Protein AF-A0A967WEM3-F1 (afdb_monomer_lite)

pLDDT: mean 84.03, std 12.18, range [41.75, 96.94]

Sequence (137 aa):
MTTDRPGPSTLSRVAKYTLTRAVVMFLTVVVAVWVTIFIANMGGYVDEVIRDRIDKAIMGMVMGGWLKDVPTEEKFERIDEVRAAMAEAQGLNEPFLLRTVHWLYDGMTLNWGEARSSRTMYRGRQTSDVSDLILDA

Structure (mmCIF, N/CA/C/O backbone):
data_AF-A0A967WEM3-F1
#
_entry.id   AF-A0A967WEM3-F1
#
loop_
_atom_site.group_PDB
_atom_site.id
_atom_site.type_symbol
_atom_site.label_atom_id
_atom_site.label_alt_id
_atom_site.label_comp_id
_atom_site.label_asym_id
_atom_site.label_entity_id
_atom_site.label_seq_id
_atom_site.pdbx_PDB_ins_code
_atom_site.Cartn_x
_atom_site.Cartn_y
_atom_site.Cartn_z
_atom_site.occupancy
_atom_site.B_iso_or_equiv
_atom_site.auth_seq_id
_atom_site.auth_comp_id
_atom_site.auth_asym_id
_atom_site.auth_atom_id
_atom_site.pdbx_PDB_model_num
ATOM 1 N N . MET A 1 1 ? 16.915 -15.494 -61.365 1.00 41.75 1 MET A N 1
ATOM 2 C CA . MET A 1 1 ? 15.851 -14.794 -60.615 1.00 41.75 1 MET A CA 1
ATOM 3 C C . MET A 1 1 ? 16.178 -14.940 -59.134 1.00 41.75 1 MET A C 1
ATOM 5 O O . MET A 1 1 ? 15.841 -15.948 -58.534 1.00 41.75 1 MET A O 1
ATOM 9 N N . THR A 1 2 ? 16.982 -14.029 -58.585 1.00 48.41 2 THR A N 1
ATOM 10 C CA . THR A 1 2 ? 17.431 -14.074 -57.184 1.00 48.41 2 THR A CA 1
ATOM 11 C C . THR A 1 2 ? 16.517 -13.178 -56.360 1.00 48.41 2 THR A C 1
ATOM 13 O O . THR A 1 2 ? 16.475 -11.970 -56.567 1.00 48.41 2 THR A O 1
ATOM 16 N N . THR A 1 3 ? 15.725 -13.778 -55.478 1.00 52.12 3 THR A N 1
ATOM 17 C CA . THR A 1 3 ? 14.845 -13.064 -54.550 1.00 52.12 3 THR A CA 1
ATOM 18 C C . THR A 1 3 ? 15.691 -12.431 -53.451 1.00 52.12 3 THR A C 1
ATOM 20 O O . THR A 1 3 ? 16.119 -13.128 -52.529 1.00 52.12 3 THR A O 1
ATOM 23 N N . ASP A 1 4 ? 15.944 -11.131 -53.553 1.00 51.25 4 ASP A N 1
ATOM 24 C CA . ASP A 1 4 ? 16.592 -10.368 -52.491 1.00 51.25 4 ASP A CA 1
ATOM 25 C C . ASP A 1 4 ? 15.555 -10.129 -51.384 1.00 51.25 4 ASP A C 1
ATOM 27 O O . ASP A 1 4 ? 14.603 -9.361 -51.541 1.00 51.25 4 ASP A O 1
ATOM 31 N N . ARG A 1 5 ? 15.653 -10.883 -50.284 1.00 63.12 5 ARG A N 1
ATOM 32 C CA . ARG A 1 5 ? 14.822 -10.639 -49.099 1.00 63.12 5 ARG A CA 1
ATOM 33 C C . ARG A 1 5 ? 15.401 -9.405 -48.411 1.00 63.12 5 ARG A C 1
ATOM 35 O O . ARG A 1 5 ? 16.570 -9.470 -48.031 1.00 63.12 5 ARG A O 1
ATOM 42 N N . PRO A 1 6 ? 14.645 -8.311 -48.204 1.00 59.41 6 PRO A N 1
ATOM 43 C CA . PRO A 1 6 ? 15.179 -7.163 -47.488 1.00 59.41 6 PRO A CA 1
ATOM 44 C C . PRO A 1 6 ? 15.557 -7.615 -46.074 1.00 59.41 6 PRO A C 1
ATOM 46 O O . PRO A 1 6 ? 14.698 -7.980 -45.269 1.00 59.41 6 PRO A O 1
ATOM 49 N N . GLY A 1 7 ? 16.862 -7.658 -45.794 1.00 64.69 7 GLY A N 1
ATOM 50 C CA . GLY A 1 7 ? 17.377 -7.931 -44.459 1.00 64.69 7 GLY A CA 1
ATOM 51 C C . GLY A 1 7 ? 16.828 -6.899 -43.467 1.00 64.69 7 GLY A C 1
ATOM 52 O O . GLY A 1 7 ? 16.538 -5.767 -43.865 1.00 64.69 7 GLY A O 1
ATOM 53 N N . PRO A 1 8 ? 16.652 -7.258 -42.184 1.00 63.72 8 PRO A N 1
ATOM 54 C CA . PRO A 1 8 ? 16.078 -6.351 -41.196 1.00 63.72 8 PRO A CA 1
ATOM 55 C C . PRO A 1 8 ? 16.846 -5.025 -41.189 1.00 63.72 8 PRO A C 1
ATOM 57 O O . PRO A 1 8 ? 18.067 -5.007 -41.013 1.00 63.72 8 PRO A O 1
ATOM 60 N N . SER A 1 9 ? 16.123 -3.924 -41.413 1.00 80.31 9 SER A N 1
ATOM 61 C CA . SER A 1 9 ? 16.702 -2.587 -41.554 1.00 80.31 9 SER A CA 1
ATOM 62 C C . SER A 1 9 ? 17.544 -2.220 -40.327 1.00 80.31 9 SER A C 1
ATOM 64 O O . SER A 1 9 ? 17.221 -2.592 -39.196 1.00 80.31 9 SER 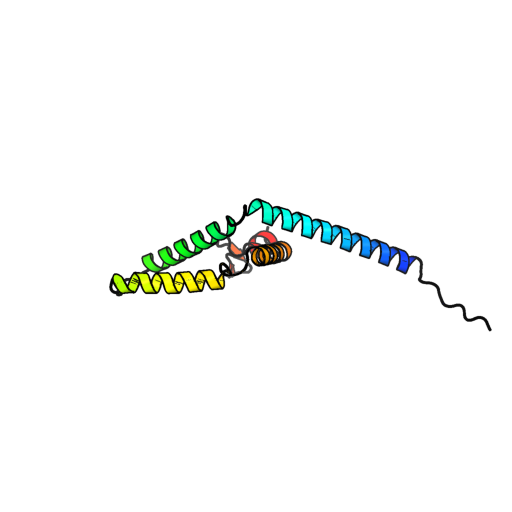A O 1
ATOM 66 N N . THR A 1 10 ? 18.628 -1.464 -40.516 1.00 80.19 10 THR A N 1
ATOM 67 C CA . THR A 1 10 ? 19.481 -0.974 -39.415 1.00 80.19 10 THR A CA 1
ATOM 68 C C . THR A 1 10 ? 18.659 -0.288 -38.318 1.00 80.19 10 THR A C 1
ATOM 70 O O . THR A 1 10 ? 18.915 -0.498 -37.134 1.00 80.19 10 THR A O 1
ATOM 73 N N . LEU A 1 11 ? 17.601 0.435 -38.703 1.00 83.56 11 LEU A N 1
ATOM 74 C CA . LEU A 1 11 ? 16.629 1.033 -37.785 1.00 83.56 11 LEU A CA 1
ATOM 75 C C . LEU A 1 11 ? 15.907 -0.010 -36.920 1.00 83.56 11 LEU A C 1
ATOM 77 O O . LEU A 1 11 ? 15.798 0.180 -35.714 1.00 83.56 11 LEU A O 1
ATOM 81 N N . SER A 1 12 ? 15.475 -1.137 -37.495 1.00 87.56 12 SER A N 1
ATOM 82 C CA . SER A 1 12 ? 14.859 -2.241 -36.744 1.00 87.56 12 SER A CA 1
ATOM 83 C C . SER A 1 12 ? 15.831 -2.857 -35.732 1.00 87.56 12 SER A C 1
ATOM 85 O O . SER A 1 12 ? 15.452 -3.136 -34.593 1.00 87.56 12 SER A O 1
ATOM 87 N N . ARG A 1 13 ? 17.108 -3.015 -36.105 1.00 87.00 13 ARG A N 1
ATOM 88 C CA . ARG A 1 13 ? 18.142 -3.568 -35.211 1.00 87.00 13 ARG A CA 1
ATOM 89 C C . ARG A 1 13 ? 18.429 -2.634 -34.035 1.00 87.00 13 ARG A C 1
ATOM 91 O O . ARG A 1 13 ? 18.491 -3.100 -32.899 1.00 87.00 13 ARG A O 1
ATOM 98 N N . VAL A 1 14 ? 18.551 -1.332 -34.298 1.00 90.44 14 VAL A N 1
ATOM 99 C CA . VAL A 1 14 ? 18.752 -0.308 -33.262 1.00 90.44 14 VAL A CA 1
ATOM 100 C C . VAL A 1 14 ? 17.526 -0.206 -32.355 1.00 90.44 14 VAL A C 1
ATOM 102 O O . VAL A 1 14 ? 17.676 -0.272 -31.140 1.00 90.44 14 VAL A O 1
ATOM 105 N N . ALA A 1 15 ? 16.314 -0.135 -32.913 1.00 91.56 15 ALA A N 1
ATOM 106 C CA . ALA A 1 15 ? 15.081 -0.081 -32.129 1.00 91.56 15 ALA A CA 1
ATOM 107 C C . ALA A 1 15 ? 14.923 -1.311 -31.221 1.00 91.56 15 ALA A C 1
ATOM 109 O O . ALA A 1 15 ? 14.639 -1.166 -30.034 1.00 91.56 15 ALA A O 1
ATOM 110 N N . LYS A 1 16 ? 15.184 -2.520 -31.743 1.00 91.88 16 LYS A N 1
ATOM 111 C CA . LYS A 1 16 ? 15.147 -3.763 -30.959 1.00 91.88 16 LYS A CA 1
ATOM 112 C C . LYS A 1 16 ? 16.159 -3.743 -29.815 1.00 91.88 16 LYS A C 1
ATOM 114 O O . LYS A 1 16 ? 15.818 -4.129 -28.698 1.00 91.88 16 LYS A O 1
ATOM 119 N N . TYR A 1 17 ? 17.386 -3.299 -30.080 1.00 92.69 17 TYR A N 1
ATOM 120 C CA . TYR A 1 17 ? 18.427 -3.205 -29.060 1.00 92.69 17 TYR A CA 1
ATOM 121 C C . TYR A 1 17 ? 18.060 -2.196 -27.966 1.00 92.69 17 TYR A C 1
ATOM 123 O O . TYR A 1 17 ? 18.102 -2.530 -26.783 1.00 92.69 17 TYR A O 1
ATOM 131 N N . THR A 1 18 ? 17.629 -0.994 -28.352 1.00 94.31 18 THR A N 1
ATOM 132 C CA . THR A 1 18 ? 17.214 0.056 -27.415 1.00 94.31 18 THR A CA 1
ATOM 133 C C . THR A 1 18 ? 16.025 -0.384 -26.567 1.00 94.31 18 THR A C 1
ATOM 135 O O . THR A 1 18 ? 16.064 -0.218 -25.352 1.00 94.31 18 THR A O 1
ATOM 138 N N . LEU A 1 19 ? 15.005 -1.005 -27.170 1.00 95.00 19 LEU A N 1
ATOM 139 C CA . LEU A 1 19 ? 13.839 -1.507 -26.444 1.00 95.00 19 LEU A CA 1
ATOM 140 C C . LEU A 1 19 ? 14.223 -2.617 -25.462 1.00 95.00 19 LEU A C 1
ATOM 142 O O . LEU A 1 19 ? 13.831 -2.571 -24.302 1.00 95.00 19 LEU A O 1
ATOM 146 N N . THR A 1 20 ? 15.043 -3.577 -25.897 1.00 95.69 20 THR A N 1
ATOM 147 C CA . THR A 1 20 ? 15.524 -4.657 -25.019 1.00 95.69 20 THR A CA 1
ATOM 148 C C . THR A 1 20 ? 16.287 -4.080 -23.829 1.00 95.69 20 THR A C 1
ATOM 150 O O . THR A 1 20 ? 16.046 -4.462 -22.688 1.00 95.69 20 THR A O 1
ATOM 153 N N . ARG A 1 21 ? 17.170 -3.105 -24.077 1.00 95.31 21 ARG A N 1
ATOM 154 C CA . ARG A 1 21 ? 17.922 -2.426 -23.021 1.00 95.31 21 ARG A CA 1
ATOM 155 C C . ARG A 1 21 ? 17.003 -1.662 -22.067 1.00 95.31 21 ARG A C 1
ATOM 157 O O . ARG A 1 21 ? 17.205 -1.742 -20.860 1.00 95.31 21 ARG A O 1
ATOM 164 N N . ALA A 1 22 ? 16.003 -0.950 -22.584 1.00 96.38 22 ALA A N 1
ATOM 165 C CA . ALA A 1 22 ? 15.021 -0.236 -21.772 1.00 96.38 22 ALA A CA 1
ATOM 166 C C . ALA A 1 22 ? 14.235 -1.190 -20.862 1.00 96.38 22 ALA A C 1
ATOM 168 O O . ALA A 1 22 ? 14.115 -0.922 -19.671 1.00 96.38 22 ALA A O 1
ATOM 169 N N . VAL A 1 23 ? 13.786 -2.332 -21.392 1.00 96.62 23 VAL A N 1
ATOM 170 C CA . VAL A 1 23 ? 13.082 -3.362 -20.612 1.00 96.62 23 VAL A CA 1
ATOM 171 C C . VAL A 1 23 ? 13.973 -3.915 -19.503 1.00 96.62 23 VAL A C 1
ATOM 173 O O . VAL A 1 23 ? 13.535 -3.985 -18.362 1.00 96.62 23 VAL A O 1
ATOM 176 N N . VAL A 1 24 ? 15.232 -4.252 -19.797 1.00 96.94 24 VAL A N 1
ATOM 177 C CA . VAL A 1 24 ? 16.162 -4.751 -18.770 1.00 96.94 24 VAL A CA 1
ATOM 178 C C . VAL A 1 24 ? 16.381 -3.708 -17.675 1.00 96.94 24 VAL A C 1
ATOM 180 O O . VAL A 1 24 ? 16.286 -4.044 -16.501 1.00 96.94 24 VAL A O 1
ATOM 183 N N . MET A 1 25 ? 16.627 -2.444 -18.032 1.00 96.38 25 MET A N 1
ATOM 184 C CA . MET A 1 25 ? 16.802 -1.375 -17.040 1.00 96.38 25 MET A CA 1
ATOM 185 C C . MET A 1 25 ? 15.547 -1.184 -16.183 1.00 96.38 25 MET A C 1
ATOM 187 O O . MET A 1 25 ? 15.659 -1.069 -14.967 1.00 96.38 25 MET A O 1
ATOM 191 N N . PHE A 1 26 ? 14.364 -1.197 -16.800 1.00 94.81 26 PHE A N 1
ATOM 192 C CA . PHE A 1 26 ? 13.095 -1.096 -16.088 1.00 94.81 26 PHE A CA 1
ATOM 193 C C . PHE A 1 26 ? 12.905 -2.256 -15.106 1.00 94.81 26 PHE A C 1
ATOM 195 O O . PHE A 1 26 ? 12.635 -2.022 -13.932 1.00 94.81 26 PHE A O 1
ATOM 202 N N . LEU A 1 27 ? 13.125 -3.498 -15.548 1.00 95.88 27 LEU A N 1
ATOM 203 C CA . LEU A 1 27 ? 13.027 -4.676 -14.684 1.00 95.88 27 LEU A CA 1
ATOM 204 C C . LEU A 1 27 ? 14.025 -4.618 -13.523 1.00 95.88 27 LEU A C 1
ATOM 206 O O . LEU A 1 27 ? 13.656 -4.934 -12.397 1.00 95.88 27 LEU A O 1
ATOM 210 N N . THR A 1 28 ? 15.257 -4.163 -13.761 1.00 96.56 28 THR A N 1
ATOM 211 C CA . THR A 1 28 ? 16.247 -3.965 -12.693 1.00 96.56 28 THR A CA 1
ATOM 212 C C . THR A 1 28 ? 15.749 -2.977 -11.638 1.00 96.56 28 THR A C 1
ATOM 214 O O . THR A 1 28 ? 15.893 -3.243 -10.448 1.00 96.56 28 THR A O 1
ATOM 217 N N . VAL A 1 29 ? 15.134 -1.863 -12.050 1.00 95.12 29 VAL A N 1
ATOM 218 C CA . VAL A 1 29 ? 14.549 -0.884 -11.119 1.00 95.12 29 VAL A CA 1
ATOM 219 C C . VAL A 1 29 ? 13.386 -1.497 -10.341 1.00 95.12 29 VAL A C 1
ATOM 221 O O . VAL A 1 29 ? 13.354 -1.378 -9.121 1.00 95.12 29 VAL A O 1
ATOM 224 N N . VAL A 1 30 ? 12.473 -2.203 -11.014 1.00 94.75 30 VAL A N 1
ATOM 225 C CA . VAL A 1 30 ? 11.333 -2.879 -10.369 1.00 94.75 30 VAL A CA 1
ATOM 226 C C . VAL A 1 30 ? 11.812 -3.865 -9.301 1.00 94.75 30 VAL A C 1
ATOM 228 O O . VAL A 1 30 ? 11.315 -3.846 -8.177 1.00 94.75 30 VAL A O 1
ATOM 231 N N . VAL A 1 31 ? 12.813 -4.689 -9.621 1.00 95.50 31 VAL A N 1
ATOM 232 C CA . VAL A 1 31 ? 13.395 -5.646 -8.670 1.00 95.50 31 VAL A CA 1
ATOM 233 C C . VAL A 1 31 ? 14.070 -4.924 -7.505 1.00 95.50 31 VAL A C 1
ATOM 235 O O . VAL A 1 31 ? 13.878 -5.321 -6.358 1.00 95.50 31 VAL A O 1
ATOM 238 N N . ALA A 1 32 ? 14.825 -3.855 -7.769 1.00 95.25 32 ALA A N 1
ATOM 239 C CA . ALA A 1 32 ? 15.474 -3.077 -6.718 1.00 95.25 32 ALA A CA 1
ATOM 240 C C . ALA A 1 32 ? 14.451 -2.486 -5.734 1.00 95.25 32 ALA A C 1
ATOM 242 O O . ALA A 1 32 ? 14.602 -2.654 -4.525 1.00 95.25 32 ALA A O 1
ATOM 243 N N . VAL A 1 33 ? 13.379 -1.871 -6.245 1.00 93.25 33 VAL A N 1
ATOM 244 C CA . VAL A 1 33 ? 12.287 -1.318 -5.428 1.00 93.25 33 VAL A CA 1
ATOM 245 C C . VAL A 1 33 ? 11.595 -2.418 -4.625 1.00 93.25 33 VAL A C 1
ATOM 247 O O . VAL A 1 33 ? 11.375 -2.250 -3.427 1.00 93.25 33 VAL A O 1
ATOM 250 N N . TRP A 1 34 ? 11.299 -3.563 -5.245 1.00 92.06 34 TRP A N 1
ATOM 251 C CA . TRP A 1 34 ? 10.668 -4.687 -4.553 1.00 92.06 34 TRP A CA 1
ATOM 252 C C . TRP A 1 34 ? 11.514 -5.195 -3.382 1.00 92.06 34 TRP A C 1
ATOM 254 O O . TRP A 1 34 ? 11.000 -5.381 -2.281 1.00 92.06 34 TRP A O 1
ATOM 264 N N . VAL A 1 35 ? 12.826 -5.346 -3.585 1.00 92.38 35 VAL A N 1
ATOM 265 C CA . VAL A 1 35 ? 13.758 -5.733 -2.517 1.00 92.38 35 VAL A CA 1
ATOM 266 C C . VAL A 1 35 ? 13.804 -4.673 -1.414 1.00 92.38 35 VAL A C 1
ATOM 268 O O . VAL A 1 35 ? 13.807 -5.026 -0.236 1.00 92.38 35 VAL A O 1
ATOM 271 N N . THR A 1 36 ? 13.786 -3.381 -1.753 1.00 91.75 36 THR A N 1
ATOM 272 C CA . THR A 1 36 ? 13.702 -2.307 -0.751 1.00 91.75 36 THR A CA 1
ATOM 273 C C . THR A 1 36 ? 12.429 -2.412 0.088 1.00 91.75 36 THR A C 1
ATOM 275 O O . THR A 1 36 ? 12.521 -2.340 1.311 1.00 91.75 36 THR A O 1
ATOM 278 N N . ILE A 1 37 ? 11.265 -2.636 -0.534 1.00 88.81 37 ILE A N 1
ATOM 279 C CA . ILE A 1 37 ? 9.990 -2.834 0.177 1.00 88.81 37 ILE A CA 1
ATOM 280 C C . ILE A 1 37 ? 10.087 -4.048 1.100 1.00 88.81 37 ILE A C 1
ATOM 282 O O . ILE A 1 37 ? 9.730 -3.962 2.273 1.00 88.81 37 ILE A O 1
ATOM 286 N N . PHE A 1 38 ? 10.607 -5.165 0.589 1.00 88.44 38 PHE A N 1
ATOM 287 C CA . PHE A 1 38 ? 10.769 -6.397 1.353 1.00 88.44 38 PHE A CA 1
ATOM 288 C C . PHE A 1 38 ? 11.633 -6.185 2.607 1.00 88.44 38 PHE A C 1
ATOM 290 O O . PHE A 1 38 ? 11.232 -6.575 3.704 1.00 88.44 38 PHE A O 1
ATOM 297 N N . ILE A 1 39 ? 12.787 -5.524 2.463 1.00 89.12 39 ILE A N 1
ATOM 298 C CA . ILE A 1 39 ? 13.705 -5.239 3.575 1.00 89.12 39 ILE A CA 1
ATOM 299 C C . ILE A 1 39 ? 13.079 -4.249 4.563 1.00 89.12 39 ILE A C 1
ATOM 301 O O . ILE A 1 39 ? 13.111 -4.493 5.767 1.00 89.12 39 ILE A O 1
ATOM 305 N N . ALA A 1 40 ? 12.491 -3.154 4.071 1.00 86.56 40 ALA A N 1
ATOM 306 C CA . ALA A 1 40 ? 11.891 -2.113 4.907 1.00 86.56 40 ALA A CA 1
ATOM 307 C C . ALA A 1 40 ? 10.700 -2.626 5.723 1.00 86.56 40 ALA A C 1
ATOM 309 O O . ALA A 1 40 ? 10.444 -2.142 6.822 1.00 86.56 40 ALA A O 1
ATOM 310 N N . ASN A 1 41 ? 9.986 -3.625 5.207 1.00 83.94 41 ASN A N 1
ATOM 311 C CA . ASN A 1 41 ? 8.902 -4.263 5.933 1.00 83.94 41 ASN A CA 1
ATOM 312 C C . ASN A 1 41 ? 9.401 -5.109 7.117 1.00 83.94 41 ASN A C 1
ATOM 314 O O . ASN A 1 41 ? 8.625 -5.411 8.014 1.00 83.94 41 ASN A O 1
ATOM 318 N N . MET A 1 42 ? 10.677 -5.514 7.146 1.00 82.19 42 MET A N 1
ATOM 319 C CA . MET A 1 42 ? 11.254 -6.321 8.233 1.00 82.19 42 MET A CA 1
ATOM 320 C C . MET A 1 42 ? 10.420 -7.578 8.582 1.00 82.19 42 MET A C 1
ATOM 322 O O . MET A 1 42 ? 10.428 -8.036 9.720 1.00 82.19 42 MET A O 1
ATOM 326 N N . GLY A 1 43 ? 9.695 -8.142 7.605 1.00 73.31 43 GLY A N 1
ATOM 327 C CA . GLY A 1 43 ? 8.876 -9.349 7.778 1.00 73.31 43 GLY A CA 1
ATOM 328 C C . GLY A 1 43 ? 7.461 -9.150 8.341 1.00 73.31 43 GLY A C 1
ATOM 329 O O . GLY A 1 43 ? 6.834 -10.144 8.697 1.00 73.31 43 GLY A O 1
ATOM 330 N N . GLY A 1 44 ? 6.943 -7.918 8.414 1.00 81.56 44 GLY A N 1
ATOM 331 C CA . GLY A 1 44 ? 5.548 -7.670 8.814 1.00 81.56 44 GLY A CA 1
ATOM 332 C C . GLY A 1 44 ? 5.235 -6.280 9.380 1.00 81.56 44 GLY A C 1
ATOM 333 O O . GLY A 1 44 ? 4.106 -6.043 9.799 1.00 81.56 44 GLY A O 1
ATOM 334 N N . TYR A 1 45 ? 6.184 -5.342 9.399 1.00 86.25 45 TYR A N 1
ATOM 335 C CA . TYR A 1 45 ? 5.991 -4.004 9.966 1.00 86.25 45 TYR A CA 1
ATOM 336 C C . TYR A 1 45 ? 4.873 -3.214 9.273 1.00 86.25 45 TYR A C 1
ATOM 338 O O . TYR A 1 45 ? 4.107 -2.501 9.919 1.00 86.25 45 TYR A O 1
ATOM 346 N N . VAL A 1 46 ? 4.719 -3.357 7.952 1.00 85.38 46 VAL A N 1
ATOM 347 C CA . VAL A 1 46 ? 3.586 -2.719 7.253 1.00 85.38 46 VAL A CA 1
ATOM 348 C C . VAL A 1 46 ? 2.262 -3.337 7.701 1.00 85.38 46 VAL A C 1
ATOM 350 O O . VAL A 1 46 ? 1.275 -2.617 7.832 1.00 85.38 46 VAL A O 1
ATOM 353 N N . ASP A 1 47 ? 2.239 -4.634 8.011 1.00 88.12 47 ASP A N 1
ATOM 354 C CA . ASP A 1 47 ? 1.034 -5.295 8.515 1.00 88.12 47 ASP A CA 1
ATOM 355 C C . ASP A 1 47 ? 0.646 -4.736 9.890 1.00 88.12 47 ASP A C 1
ATOM 357 O O . ASP A 1 47 ? -0.536 -4.528 10.150 1.00 88.12 47 ASP A O 1
ATOM 361 N N . GLU A 1 48 ? 1.622 -4.435 10.754 1.00 90.19 48 GLU A N 1
ATOM 362 C CA . GLU A 1 48 ? 1.376 -3.746 12.029 1.00 90.19 48 GLU A CA 1
ATOM 363 C C . GLU A 1 48 ? 0.751 -2.372 11.799 1.00 90.19 48 GLU A C 1
ATOM 365 O O . GLU A 1 48 ? -0.270 -2.060 12.406 1.00 90.19 48 GLU A O 1
ATOM 370 N N . VAL A 1 49 ? 1.284 -1.585 10.858 1.00 88.75 49 VAL A N 1
ATOM 371 C CA . VAL A 1 49 ? 0.712 -0.280 10.493 1.00 88.75 49 VAL A CA 1
ATOM 372 C C . VAL A 1 49 ? -0.734 -0.413 10.009 1.00 88.75 49 VAL A C 1
ATOM 374 O O . VAL A 1 49 ? -1.559 0.451 10.321 1.00 88.75 49 VAL A O 1
ATOM 377 N N . ILE A 1 50 ? -1.061 -1.461 9.250 1.00 89.06 50 ILE A N 1
ATOM 378 C CA . ILE A 1 50 ? -2.429 -1.695 8.775 1.00 89.06 50 ILE A CA 1
ATOM 379 C C . ILE A 1 50 ? -3.347 -2.120 9.928 1.00 89.06 50 ILE A C 1
ATOM 381 O O . ILE A 1 50 ? -4.432 -1.554 10.060 1.00 89.06 50 ILE A O 1
ATOM 385 N N . ARG A 1 51 ? -2.916 -3.036 10.807 1.00 92.88 51 ARG A N 1
ATOM 386 C CA . ARG A 1 51 ? -3.678 -3.416 12.016 1.00 92.88 51 ARG A CA 1
ATOM 387 C C . ARG A 1 51 ? -3.988 -2.198 12.880 1.00 92.88 51 ARG A C 1
ATOM 389 O O . ARG A 1 51 ? -5.140 -1.960 13.227 1.00 92.88 51 ARG A O 1
ATOM 396 N N . ASP A 1 52 ? -2.984 -1.358 13.102 1.00 93.38 52 ASP A N 1
ATOM 397 C CA . ASP A 1 52 ? -3.105 -0.099 13.828 1.00 93.38 52 ASP A CA 1
ATOM 398 C C . ASP A 1 52 ? -4.150 0.845 13.220 1.00 93.38 52 ASP A C 1
ATOM 400 O O . ASP A 1 52 ? -4.841 1.573 13.936 1.00 93.38 52 ASP A O 1
ATOM 404 N N . ARG A 1 53 ? -4.233 0.896 11.885 1.00 90.25 53 ARG A N 1
ATOM 405 C CA . ARG A 1 53 ? -5.238 1.701 11.174 1.00 90.25 53 ARG A CA 1
ATOM 406 C C . ARG A 1 53 ? -6.637 1.125 11.366 1.00 90.25 53 ARG A C 1
ATOM 408 O O . ARG A 1 53 ? -7.552 1.902 11.623 1.00 90.25 53 ARG A O 1
ATOM 415 N N . ILE A 1 54 ? -6.788 -0.197 11.273 1.00 94.00 54 ILE A N 1
ATOM 416 C CA . ILE A 1 54 ? -8.063 -0.892 11.497 1.00 94.00 54 ILE A CA 1
ATOM 417 C C . ILE A 1 54 ? -8.562 -0.616 12.918 1.00 94.00 54 ILE A C 1
ATOM 419 O O . ILE A 1 54 ? -9.689 -0.156 13.092 1.00 94.00 54 ILE A O 1
ATOM 423 N N . ASP A 1 55 ? -7.709 -0.786 13.929 1.00 94.44 55 ASP A N 1
ATOM 424 C CA . ASP A 1 55 ? -8.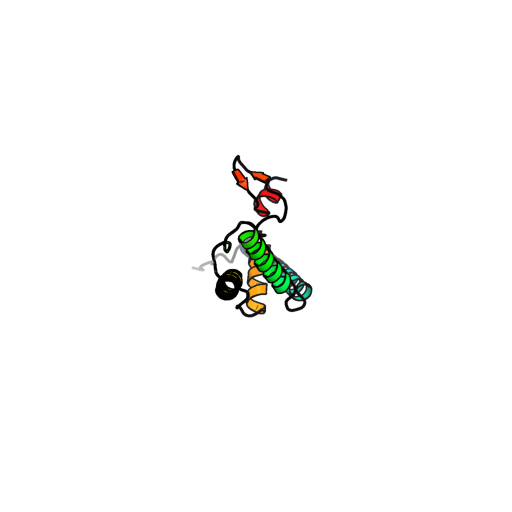086 -0.543 15.324 1.00 94.44 55 ASP A CA 1
ATOM 425 C C . ASP A 1 55 ? -8.472 0.924 15.572 1.00 94.44 55 ASP A C 1
ATOM 427 O O . ASP A 1 55 ? -9.456 1.209 16.257 1.00 94.44 55 ASP A O 1
ATOM 431 N N . LYS A 1 56 ? -7.758 1.879 14.961 1.00 93.19 56 LYS A N 1
ATOM 432 C CA . LYS A 1 56 ? -8.111 3.308 15.031 1.00 93.19 56 LYS A CA 1
ATOM 433 C C . LYS A 1 56 ? -9.447 3.611 14.352 1.00 93.19 56 LYS A C 1
ATOM 435 O O . LYS A 1 56 ? -10.224 4.401 14.888 1.00 93.19 56 LYS A O 1
ATOM 440 N N . ALA A 1 57 ? -9.726 2.998 13.203 1.00 92.06 57 ALA A N 1
ATOM 441 C CA . ALA A 1 57 ? -11.000 3.156 12.507 1.00 92.06 57 ALA A CA 1
ATOM 442 C C . ALA A 1 57 ? -12.161 2.617 13.354 1.00 92.06 57 ALA A C 1
ATOM 444 O O . ALA A 1 57 ? -13.151 3.320 13.563 1.00 92.06 57 ALA A O 1
ATOM 445 N N . ILE A 1 58 ? -12.000 1.418 13.920 1.00 94.31 58 ILE A N 1
ATOM 446 C CA . ILE A 1 58 ? -12.970 0.805 14.835 1.00 94.31 58 ILE A CA 1
ATOM 447 C C . ILE A 1 58 ? -13.193 1.689 16.060 1.00 94.31 58 ILE A C 1
ATOM 449 O O . ILE A 1 58 ? -14.338 2.007 16.380 1.00 94.31 58 ILE A O 1
ATOM 453 N N . MET A 1 59 ? -12.124 2.158 16.707 1.00 92.88 59 MET A N 1
ATOM 454 C CA . MET A 1 59 ? -12.232 3.058 17.855 1.00 92.88 59 MET A CA 1
ATOM 455 C C . MET A 1 59 ? -12.994 4.342 17.499 1.00 92.88 59 MET A C 1
ATOM 457 O O . MET A 1 59 ? -13.851 4.786 18.261 1.00 92.88 59 MET A O 1
ATOM 461 N N . GLY A 1 60 ? -12.748 4.912 16.316 1.00 92.94 60 GLY A N 1
ATOM 462 C CA . GLY A 1 60 ? -13.503 6.054 15.799 1.00 92.94 60 GLY A CA 1
ATOM 463 C C . GLY A 1 60 ? -15.002 5.769 15.661 1.00 92.94 60 GLY A C 1
ATOM 464 O O . GLY A 1 60 ? -15.821 6.578 16.100 1.00 92.94 60 GLY A O 1
ATOM 465 N N .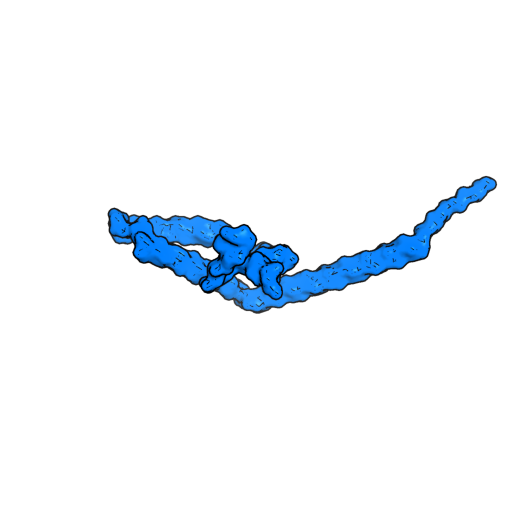 MET A 1 61 ? -15.375 4.603 15.123 1.00 92.56 61 MET A N 1
ATOM 466 C CA . MET A 1 61 ? -16.778 4.180 15.010 1.00 92.56 61 MET A CA 1
ATOM 467 C C . MET A 1 61 ? -17.435 3.993 16.384 1.00 92.56 61 MET A C 1
ATOM 469 O O . MET A 1 61 ? -18.555 4.462 16.610 1.00 92.56 61 MET A O 1
ATOM 473 N N . VAL A 1 62 ? -16.731 3.359 17.328 1.00 92.44 62 VAL A N 1
ATOM 474 C CA . VAL A 1 62 ? -17.215 3.149 18.702 1.00 92.44 62 VAL A CA 1
ATOM 475 C C . VAL A 1 62 ? -17.455 4.485 19.403 1.00 92.44 62 VAL A C 1
ATOM 477 O O . VAL A 1 62 ? -18.541 4.702 19.943 1.00 92.44 62 VAL A O 1
ATOM 480 N N . MET A 1 63 ? -16.501 5.418 19.324 1.00 91.25 63 MET A N 1
ATOM 481 C CA . MET A 1 63 ? -16.643 6.769 19.881 1.00 91.25 63 MET A CA 1
ATOM 482 C C . MET A 1 63 ? -17.767 7.569 19.202 1.00 91.25 63 MET A C 1
ATOM 484 O O . MET A 1 63 ? -18.480 8.323 19.866 1.00 91.25 63 MET A O 1
ATOM 488 N N . GLY A 1 64 ? -17.981 7.363 17.898 1.00 91.75 64 GLY A N 1
ATOM 489 C CA . GLY A 1 64 ? -19.111 7.920 17.143 1.00 91.75 64 GLY A CA 1
ATOM 490 C C . GLY A 1 64 ? -20.473 7.368 17.579 1.00 91.75 64 GLY A C 1
ATOM 491 O O . GLY A 1 64 ? -21.501 8.030 17.431 1.00 91.75 64 GLY A O 1
ATOM 492 N N . GLY A 1 65 ? -20.488 6.203 18.224 1.00 90.31 65 GLY A N 1
ATOM 493 C CA . GLY A 1 65 ? -21.667 5.625 18.853 1.00 90.31 65 GLY A CA 1
ATOM 494 C C . GLY A 1 65 ? -22.200 4.348 18.227 1.00 90.31 65 GLY A C 1
ATOM 495 O O . GLY A 1 65 ? -23.298 3.935 18.583 1.00 90.31 65 GLY A O 1
ATOM 496 N N . TRP A 1 66 ? -21.426 3.713 17.347 1.00 89.38 66 TRP A N 1
ATOM 497 C CA . TRP A 1 66 ? -21.791 2.485 16.637 1.00 89.38 66 TRP A CA 1
ATOM 498 C C . TRP A 1 66 ? -22.250 1.331 17.555 1.00 89.38 66 TRP A C 1
ATOM 500 O O . TRP A 1 66 ? -23.069 0.516 17.148 1.00 89.38 66 TRP A O 1
ATOM 510 N N . LEU A 1 67 ? -21.799 1.299 18.816 1.00 89.88 67 LEU A N 1
ATOM 511 C CA . LEU A 1 67 ? -22.141 0.264 19.804 1.00 89.88 67 LEU A CA 1
ATOM 512 C C . LEU A 1 67 ? -22.720 0.843 21.107 1.00 89.88 67 LEU A C 1
ATOM 514 O O . LEU A 1 67 ? -22.504 0.286 22.185 1.00 89.88 67 LEU A O 1
ATOM 518 N N . LYS A 1 68 ? -23.406 1.992 21.058 1.00 87.44 68 LYS A N 1
ATOM 519 C CA . LYS A 1 68 ? -23.958 2.626 22.273 1.00 87.44 68 LYS A CA 1
ATOM 520 C C . LYS A 1 68 ? -25.006 1.754 22.971 1.00 87.44 68 LYS A C 1
ATOM 522 O O . LYS A 1 68 ? -24.909 1.589 24.184 1.00 87.44 68 LYS A O 1
ATOM 527 N N . ASP A 1 69 ? -25.895 1.126 22.206 1.00 88.75 69 ASP A N 1
ATOM 528 C CA . ASP A 1 69 ? -27.074 0.413 22.729 1.00 88.75 69 ASP A CA 1
ATOM 529 C C . ASP A 1 69 ? -26.895 -1.114 22.844 1.00 88.75 69 ASP A C 1
ATOM 531 O O . ASP A 1 69 ? -27.812 -1.828 23.242 1.00 88.75 69 ASP A O 1
ATOM 535 N N . VAL A 1 70 ? -25.715 -1.631 22.497 1.00 86.94 70 VAL A N 1
ATOM 536 C CA . VAL A 1 70 ? -25.415 -3.073 22.507 1.00 86.94 70 VAL A CA 1
ATOM 537 C C . VAL A 1 70 ? -24.978 -3.518 23.919 1.00 86.94 70 VAL A C 1
ATOM 539 O O . VAL A 1 70 ? -24.286 -2.757 24.601 1.00 86.94 70 VAL A O 1
ATOM 542 N N . PRO A 1 71 ? -25.333 -4.721 24.405 1.00 86.25 71 PRO A N 1
ATOM 543 C CA . PRO A 1 71 ? -24.798 -5.273 25.655 1.00 86.25 71 PRO A CA 1
ATOM 544 C C . PRO A 1 71 ? -23.282 -5.515 25.578 1.00 86.25 71 PRO A C 1
ATOM 546 O O . PRO A 1 71 ? -22.776 -5.906 24.534 1.00 86.25 71 PRO A O 1
ATOM 549 N N . THR A 1 72 ? -22.543 -5.316 26.676 1.00 79.56 72 THR A N 1
ATOM 550 C CA . THR A 1 72 ? -21.063 -5.367 26.693 1.00 79.56 72 THR A CA 1
ATOM 551 C C . THR A 1 72 ? -20.468 -6.647 26.101 1.00 79.56 72 THR A C 1
ATOM 553 O O . THR A 1 72 ? -19.461 -6.556 25.409 1.00 79.56 72 THR A O 1
ATOM 556 N N . GLU A 1 73 ? -21.093 -7.803 26.329 1.00 79.94 73 GLU A N 1
ATOM 557 C CA . GLU A 1 73 ? -20.608 -9.090 25.811 1.00 79.94 73 GLU A CA 1
ATOM 558 C C . GLU A 1 73 ? -20.694 -9.157 24.277 1.00 79.94 73 GLU A C 1
ATOM 560 O O . GLU A 1 73 ? -19.711 -9.453 23.606 1.00 79.94 73 GLU A O 1
ATOM 565 N N . GLU A 1 74 ? -21.833 -8.750 23.705 1.00 86.81 74 GLU A N 1
ATOM 566 C CA . GLU A 1 74 ? -22.042 -8.749 22.252 1.00 86.81 74 GLU A CA 1
ATOM 567 C C . GLU A 1 74 ? -21.179 -7.678 21.554 1.00 86.81 74 GLU A C 1
ATOM 569 O O . GLU A 1 74 ? -20.823 -7.826 20.387 1.00 86.81 74 GLU A O 1
ATOM 574 N N . LYS A 1 75 ? -20.766 -6.606 22.252 1.00 88.19 75 LYS A N 1
ATOM 575 C CA . LYS A 1 75 ? -19.883 -5.580 21.659 1.00 88.19 75 LYS A CA 1
ATOM 576 C C . LYS A 1 75 ? -18.560 -6.160 21.176 1.00 88.19 75 LYS A C 1
ATOM 578 O O . LYS A 1 75 ? -18.093 -5.750 20.117 1.00 88.19 75 LYS A O 1
ATOM 583 N N . PHE A 1 76 ? -17.945 -7.055 21.949 1.00 88.38 76 PHE A N 1
ATOM 584 C CA . PHE A 1 76 ? -16.637 -7.609 21.600 1.00 88.38 76 PHE A CA 1
ATOM 585 C C . PHE A 1 76 ? -16.724 -8.510 20.370 1.00 88.38 76 PHE A C 1
ATOM 587 O O . PHE A 1 76 ? -15.926 -8.339 19.453 1.00 88.38 76 PHE A O 1
ATOM 594 N N . GLU A 1 77 ? -17.749 -9.361 20.293 1.00 91.88 77 GLU A N 1
ATOM 595 C CA . GLU A 1 77 ? -17.989 -10.214 19.123 1.00 91.88 77 GLU A CA 1
ATOM 596 C C . GLU A 1 77 ? -18.172 -9.376 17.851 1.00 91.88 77 GLU A C 1
ATOM 598 O O . GLU A 1 77 ? -17.492 -9.601 16.852 1.00 91.88 77 GLU A O 1
ATOM 603 N N . ARG A 1 78 ? -18.998 -8.322 17.908 1.00 91.31 78 ARG A N 1
ATOM 604 C CA . ARG A 1 78 ? -19.210 -7.411 16.767 1.00 91.31 78 ARG A CA 1
ATOM 605 C C . ARG A 1 78 ? -17.937 -6.678 16.350 1.00 91.31 78 ARG A C 1
ATOM 607 O O . ARG A 1 78 ? -17.714 -6.452 15.161 1.00 91.31 78 ARG A O 1
ATOM 614 N N . ILE A 1 79 ? -17.116 -6.267 17.317 1.00 93.69 79 ILE A N 1
ATOM 615 C CA . ILE A 1 79 ? -15.831 -5.614 17.044 1.00 93.69 79 ILE A CA 1
ATOM 616 C C . ILE A 1 79 ? -14.887 -6.583 16.335 1.00 93.69 79 ILE A C 1
ATOM 618 O O . ILE A 1 79 ? -14.262 -6.192 15.349 1.00 93.69 79 ILE A O 1
ATOM 622 N N . ASP A 1 80 ? -14.794 -7.825 16.803 1.00 93.75 80 ASP A N 1
ATOM 623 C CA . ASP A 1 80 ? -13.891 -8.821 16.231 1.00 93.75 80 ASP A CA 1
ATOM 624 C C . ASP A 1 80 ? -14.335 -9.276 14.837 1.00 93.75 80 ASP A C 1
ATOM 626 O O . ASP A 1 80 ? -13.492 -9.382 13.944 1.00 93.75 80 ASP A O 1
ATOM 630 N N . GLU A 1 81 ? -15.640 -9.442 14.600 1.00 94.56 81 GLU A N 1
ATOM 631 C CA . GLU A 1 81 ? -16.196 -9.710 13.266 1.00 94.56 81 GLU A CA 1
ATOM 632 C C . GLU A 1 81 ? -15.806 -8.616 12.266 1.00 94.56 81 GLU A C 1
ATOM 634 O O . GLU A 1 81 ? -15.301 -8.894 11.174 1.00 94.56 81 GLU A O 1
ATOM 639 N N . VAL A 1 82 ? -15.993 -7.351 12.648 1.00 94.56 82 VAL A N 1
ATOM 640 C CA . VAL A 1 82 ? -15.655 -6.220 11.779 1.00 94.56 82 VAL A CA 1
ATOM 641 C C . VAL A 1 82 ? -14.151 -6.067 11.615 1.00 94.56 82 VAL A C 1
ATOM 643 O O . VAL A 1 82 ? -13.692 -5.798 10.506 1.00 94.56 82 VAL A O 1
ATOM 646 N N . ARG A 1 83 ? -13.361 -6.286 12.670 1.00 95.88 83 ARG A N 1
ATOM 647 C CA . ARG A 1 83 ? -11.898 -6.304 12.581 1.00 95.88 83 ARG A CA 1
ATOM 648 C C . ARG A 1 83 ? -11.426 -7.364 11.591 1.00 95.88 83 ARG A C 1
ATOM 650 O O . ARG A 1 83 ? -10.576 -7.057 10.759 1.00 95.88 83 ARG A O 1
ATOM 657 N N . ALA A 1 84 ? -11.969 -8.578 11.660 1.00 95.00 84 ALA A N 1
ATOM 658 C CA . ALA A 1 84 ? -11.619 -9.665 10.754 1.00 95.00 84 ALA A CA 1
ATOM 659 C C . ALA A 1 84 ? -11.992 -9.329 9.304 1.00 95.00 84 ALA A C 1
ATOM 661 O O . ALA A 1 84 ? -11.144 -9.450 8.421 1.00 95.00 84 ALA A O 1
ATOM 662 N N . ALA A 1 85 ? -13.203 -8.814 9.073 1.00 95.19 85 ALA A N 1
ATOM 663 C CA . ALA A 1 85 ? -13.646 -8.385 7.748 1.00 95.19 85 ALA A CA 1
ATOM 664 C C . ALA A 1 85 ? -12.766 -7.257 7.176 1.00 95.19 85 ALA A C 1
ATOM 666 O O . ALA A 1 85 ? -12.399 -7.280 6.002 1.00 95.19 85 ALA A O 1
ATOM 667 N N . MET A 1 86 ? -12.375 -6.282 8.004 1.00 93.44 86 MET A N 1
ATOM 668 C CA . MET A 1 86 ? -11.456 -5.213 7.599 1.00 93.44 86 MET A CA 1
ATOM 669 C C . MET A 1 86 ? -10.044 -5.736 7.322 1.00 93.44 86 MET A C 1
ATOM 671 O O . MET A 1 86 ? -9.418 -5.308 6.357 1.00 93.44 86 MET A O 1
ATOM 675 N N . ALA A 1 87 ? -9.535 -6.660 8.139 1.00 92.69 87 ALA A N 1
ATOM 676 C CA . ALA A 1 87 ? -8.227 -7.273 7.929 1.00 92.69 87 ALA A CA 1
ATOM 677 C C . ALA A 1 87 ? -8.194 -8.087 6.627 1.00 92.69 87 ALA A C 1
ATOM 679 O O . ALA A 1 87 ? -7.230 -7.995 5.868 1.00 92.69 87 ALA A O 1
ATOM 680 N N . GLU A 1 88 ? -9.262 -8.832 6.338 1.00 92.75 88 GLU A N 1
ATOM 681 C CA . GLU A 1 88 ? -9.424 -9.570 5.087 1.00 92.75 88 GLU A CA 1
ATOM 682 C C . GLU A 1 88 ? -9.489 -8.630 3.880 1.00 92.75 88 GLU A C 1
ATOM 684 O O . GLU A 1 88 ? -8.753 -8.832 2.917 1.00 92.75 88 GLU A O 1
ATOM 689 N N . ALA A 1 89 ? -10.278 -7.554 3.958 1.00 89.38 89 ALA A N 1
ATOM 690 C CA . ALA A 1 89 ? -10.375 -6.555 2.893 1.00 89.38 89 ALA A CA 1
ATOM 691 C C . ALA A 1 89 ? -9.039 -5.845 2.601 1.00 89.38 89 ALA A C 1
ATOM 693 O O . ALA A 1 89 ? -8.811 -5.391 1.483 1.00 89.38 89 ALA A O 1
ATOM 694 N N . GLN A 1 90 ? -8.157 -5.752 3.597 1.00 88.69 90 GLN A N 1
ATOM 695 C CA . GLN A 1 90 ? -6.805 -5.198 3.466 1.00 88.69 90 GLN A CA 1
ATOM 696 C C . GLN A 1 90 ? -5.752 -6.256 3.082 1.00 88.69 90 GLN A C 1
ATOM 698 O O . GLN A 1 90 ? -4.560 -5.955 3.043 1.00 88.69 90 GLN A O 1
ATOM 703 N N . GLY A 1 91 ? -6.160 -7.506 2.837 1.00 89.06 91 GLY A N 1
ATOM 704 C CA . GLY A 1 91 ? -5.268 -8.582 2.409 1.00 89.06 91 GLY A CA 1
ATOM 705 C C . GLY A 1 91 ? -4.346 -9.1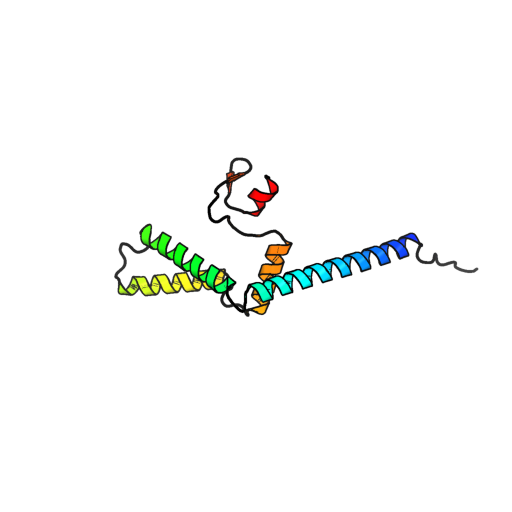25 3.505 1.00 89.06 91 GLY A C 1
ATOM 706 O O . GLY A 1 91 ? -3.392 -9.836 3.198 1.00 89.06 91 GLY A O 1
ATOM 707 N N . LEU A 1 92 ? -4.603 -8.859 4.796 1.00 88.44 92 LEU A N 1
ATOM 708 C CA . LEU A 1 92 ? -3.736 -9.330 5.898 1.00 88.44 92 LEU A CA 1
ATOM 709 C C . LEU A 1 92 ? -3.677 -10.861 6.019 1.00 88.44 92 LEU A C 1
ATOM 711 O O . LEU A 1 92 ? -2.753 -11.392 6.639 1.00 88.44 92 LEU A O 1
ATOM 715 N N . ASN A 1 93 ? -4.630 -11.564 5.410 1.00 90.31 93 ASN A N 1
ATOM 716 C CA . ASN A 1 93 ? -4.689 -13.024 5.376 1.00 90.31 93 ASN A CA 1
ATOM 717 C C . ASN A 1 93 ? -3.878 -13.632 4.216 1.00 90.31 93 ASN A C 1
ATOM 719 O O . ASN A 1 93 ? -3.676 -14.844 4.174 1.00 90.31 93 ASN A O 1
ATOM 723 N N . GLU A 1 94 ? -3.393 -12.815 3.276 1.00 89.38 94 GLU A N 1
ATOM 724 C CA . GLU A 1 94 ? -2.591 -13.290 2.149 1.00 89.38 94 GLU A CA 1
ATOM 725 C C . GLU A 1 94 ? -1.159 -13.651 2.578 1.00 89.38 94 GLU A C 1
ATOM 727 O O . GLU A 1 94 ? -0.616 -13.050 3.504 1.00 89.38 94 GLU A O 1
ATOM 732 N N . PRO A 1 95 ? -0.477 -14.588 1.897 1.00 90.75 95 PRO A N 1
ATOM 733 C CA . PRO A 1 95 ? 0.948 -14.829 2.103 1.00 90.75 95 PRO A CA 1
ATOM 734 C C . PRO A 1 95 ? 1.785 -13.547 1.973 1.00 90.75 95 PRO A C 1
ATOM 736 O O . PRO A 1 95 ? 1.634 -12.793 1.013 1.00 90.75 95 PRO A O 1
ATOM 739 N N . PHE A 1 96 ? 2.740 -13.343 2.887 1.00 86.19 96 PHE A N 1
ATOM 740 C CA . PHE A 1 96 ? 3.574 -12.131 2.956 1.00 86.19 96 PHE A CA 1
ATOM 741 C C . PHE A 1 96 ? 4.207 -11.726 1.612 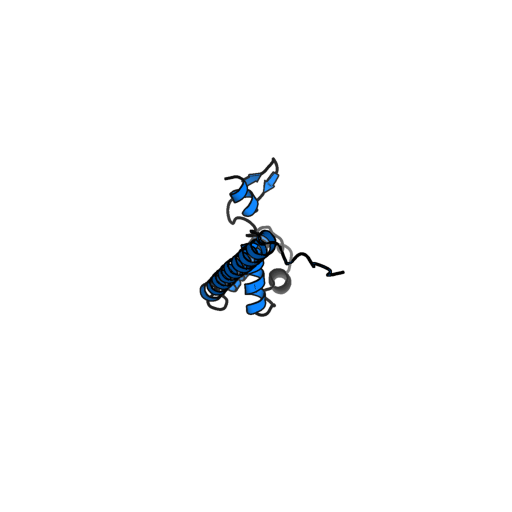1.00 86.19 96 PHE A C 1
ATOM 743 O O . PHE A 1 96 ? 4.209 -10.552 1.247 1.00 86.19 96 PHE A O 1
ATOM 750 N N . LEU A 1 97 ? 4.701 -12.697 0.837 1.00 87.31 97 LEU A N 1
ATOM 751 C CA . LEU A 1 97 ? 5.303 -12.420 -0.469 1.00 87.31 97 LEU A CA 1
ATOM 752 C C . LEU A 1 97 ? 4.295 -11.834 -1.465 1.00 87.31 97 LEU A C 1
ATOM 754 O O . LEU A 1 97 ? 4.642 -10.908 -2.194 1.00 87.31 97 LEU A O 1
ATOM 758 N N . LEU A 1 98 ? 3.049 -12.311 -1.474 1.00 88.38 98 LEU A N 1
ATOM 759 C CA . LEU A 1 98 ? 2.016 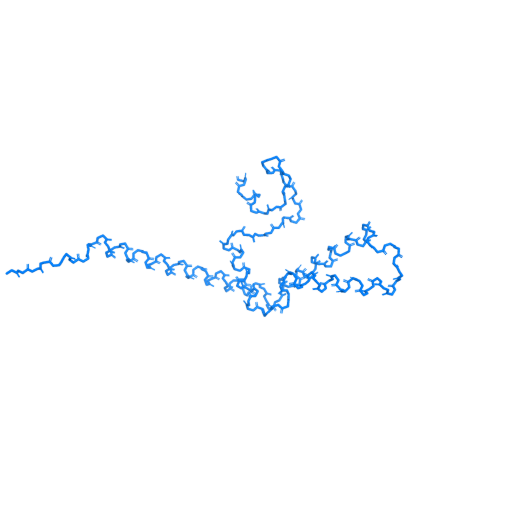-11.777 -2.365 1.00 88.38 98 LEU A CA 1
ATOM 760 C C . LEU A 1 98 ? 1.658 -10.337 -1.993 1.00 88.38 98 LEU A C 1
ATOM 762 O O . LEU A 1 98 ? 1.595 -9.482 -2.875 1.00 88.38 98 LEU A O 1
ATOM 766 N N . ARG A 1 99 ? 1.589 -10.033 -0.692 1.00 89.50 99 ARG A N 1
ATOM 767 C CA . ARG A 1 99 ? 1.387 -8.658 -0.213 1.00 89.50 99 ARG A CA 1
ATOM 768 C C . ARG A 1 99 ? 2.487 -7.707 -0.680 1.00 89.50 99 ARG A C 1
ATOM 770 O O . ARG A 1 99 ? 2.193 -6.615 -1.151 1.00 89.50 99 ARG A O 1
ATOM 777 N N . THR A 1 100 ? 3.756 -8.130 -0.640 1.00 87.88 100 THR A N 1
ATOM 778 C CA . THR A 1 100 ? 4.864 -7.282 -1.131 1.00 87.88 100 THR A CA 1
ATOM 779 C C . THR A 1 100 ? 4.785 -6.975 -2.623 1.00 87.88 100 THR A C 1
ATOM 781 O O . THR A 1 100 ? 5.192 -5.893 -3.044 1.00 87.88 100 THR A O 1
ATOM 784 N N . VAL A 1 101 ? 4.245 -7.896 -3.424 1.00 89.69 101 VAL A N 1
ATOM 785 C CA . VAL A 1 101 ? 3.987 -7.660 -4.850 1.00 89.69 101 VAL A CA 1
ATOM 786 C C . VAL A 1 101 ? 2.815 -6.699 -5.037 1.00 89.69 101 VAL A C 1
ATOM 788 O O . VAL A 1 101 ? 2.896 -5.825 -5.896 1.00 89.69 101 VAL A O 1
ATOM 791 N N . HIS A 1 102 ? 1.768 -6.804 -4.215 1.00 88.38 102 HIS A N 1
ATOM 792 C CA . HIS A 1 102 ? 0.661 -5.846 -4.217 1.00 88.38 102 HIS A CA 1
ATOM 793 C C . HIS A 1 102 ? 1.158 -4.427 -3.898 1.00 88.38 102 HIS A C 1
ATOM 795 O O . HIS A 1 102 ? 0.904 -3.503 -4.662 1.00 88.38 102 HIS A O 1
ATOM 801 N N . TRP A 1 103 ? 1.974 -4.257 -2.852 1.00 87.06 103 TRP A N 1
ATOM 802 C CA . TRP A 1 103 ? 2.556 -2.950 -2.513 1.00 87.06 103 TRP A CA 1
ATOM 803 C C . TRP A 1 103 ? 3.499 -2.416 -3.590 1.00 87.06 103 TRP A C 1
ATOM 805 O O . TRP A 1 103 ? 3.547 -1.211 -3.828 1.00 87.06 103 TRP A O 1
ATOM 815 N N . LEU A 1 104 ? 4.252 -3.295 -4.257 1.00 90.38 104 LEU A N 1
ATOM 816 C CA . LEU A 1 104 ? 5.048 -2.907 -5.418 1.00 90.38 104 LEU A CA 1
ATOM 817 C C . LEU A 1 104 ? 4.147 -2.408 -6.550 1.00 90.38 104 LEU A C 1
ATOM 819 O O . LEU A 1 104 ? 4.458 -1.388 -7.157 1.00 90.38 104 LEU A O 1
ATOM 823 N N . TYR A 1 105 ? 3.049 -3.110 -6.832 1.00 91.44 105 TYR A N 1
ATOM 824 C CA . TYR A 1 105 ? 2.087 -2.713 -7.855 1.00 91.44 105 TYR A CA 1
ATOM 825 C C . TYR A 1 105 ? 1.468 -1.350 -7.537 1.00 91.44 105 TYR A C 1
ATOM 827 O O . TYR A 1 105 ? 1.519 -0.457 -8.380 1.00 91.44 105 TYR A O 1
ATOM 835 N N . ASP A 1 106 ? 0.978 -1.148 -6.317 1.00 88.69 106 ASP A N 1
ATOM 836 C CA . ASP A 1 106 ? 0.447 0.135 -5.848 1.00 88.69 106 ASP A CA 1
ATOM 837 C C . ASP A 1 106 ? 1.492 1.255 -5.934 1.00 88.69 106 ASP A C 1
ATOM 839 O O . ASP A 1 106 ? 1.227 2.337 -6.457 1.00 88.69 106 ASP A O 1
ATOM 843 N N . GLY A 1 107 ? 2.730 0.981 -5.514 1.00 86.81 107 GLY A N 1
ATOM 844 C CA . GLY A 1 107 ? 3.841 1.924 -5.616 1.00 86.81 107 GLY A CA 1
ATOM 845 C C . GLY A 1 107 ? 4.152 2.324 -7.061 1.00 86.81 107 GLY A C 1
ATOM 846 O O . GLY A 1 107 ? 4.278 3.511 -7.358 1.00 86.81 107 GLY A O 1
ATOM 847 N N . MET A 1 108 ? 4.232 1.345 -7.967 1.00 88.38 108 MET A N 1
ATOM 848 C CA . MET A 1 108 ? 4.529 1.547 -9.392 1.00 88.38 108 MET A CA 1
ATOM 849 C C . MET A 1 108 ? 3.370 2.193 -10.160 1.00 88.38 108 MET A C 1
ATOM 851 O O . MET A 1 108 ? 3.606 2.872 -11.158 1.00 88.38 108 MET A O 1
ATOM 855 N N . THR A 1 109 ? 2.131 1.985 -9.709 1.00 89.12 109 THR A N 1
ATOM 856 C CA . THR A 1 109 ? 0.920 2.597 -10.279 1.00 89.12 109 THR A CA 1
ATOM 857 C C . THR A 1 109 ? 0.546 3.923 -9.620 1.00 89.12 109 THR A C 1
ATOM 859 O O . THR A 1 109 ? -0.441 4.534 -10.019 1.00 89.12 109 THR A O 1
ATOM 862 N N . LEU A 1 110 ? 1.358 4.401 -8.668 1.00 84.69 110 LEU A N 1
ATOM 863 C CA . LEU A 1 110 ? 1.133 5.630 -7.900 1.00 84.69 110 LEU A CA 1
ATOM 864 C C . LEU A 1 110 ? -0.164 5.617 -7.068 1.00 84.69 110 LEU A C 1
ATOM 866 O O . LEU A 1 110 ? -0.701 6.667 -6.723 1.00 84.69 110 LEU A O 1
ATOM 870 N N . ASN A 1 111 ? -0.658 4.432 -6.717 1.00 83.19 111 ASN A N 1
ATOM 871 C CA . ASN A 1 111 ? -1.813 4.245 -5.853 1.00 83.19 111 ASN A CA 1
ATOM 872 C C . ASN A 1 111 ? -1.367 4.197 -4.384 1.00 83.19 111 ASN A C 1
ATOM 874 O O . ASN A 1 111 ? -1.132 3.132 -3.823 1.00 83.19 111 ASN A O 1
ATOM 878 N N . TRP A 1 112 ? -1.179 5.357 -3.753 1.00 77.38 112 TRP A N 1
ATOM 879 C CA . TRP A 1 112 ? -0.640 5.430 -2.381 1.00 77.38 112 TRP A CA 1
ATOM 880 C C . TRP A 1 112 ? -1.720 5.527 -1.291 1.00 77.38 112 TRP A C 1
ATOM 882 O O . TRP A 1 112 ? -1.401 5.684 -0.109 1.00 77.38 112 TRP A O 1
ATOM 892 N N . GLY A 1 113 ? -2.991 5.401 -1.682 1.00 77.94 113 GLY A N 1
ATOM 893 C CA . GLY A 1 113 ? -4.151 5.523 -0.804 1.00 77.94 113 GLY A CA 1
ATOM 894 C C . GLY A 1 113 ? -4.386 6.948 -0.294 1.00 77.94 113 GLY A C 1
ATOM 895 O O . GLY A 1 113 ? -3.916 7.931 -0.871 1.00 77.94 113 GLY A O 1
ATOM 896 N N . GLU A 1 114 ? -5.124 7.052 0.812 1.00 70.94 114 GLU A N 1
ATOM 897 C CA . GLU A 1 114 ? -5.539 8.333 1.387 1.00 70.94 114 GLU A CA 1
ATOM 898 C C . GLU A 1 114 ? -4.489 8.958 2.328 1.00 70.94 114 GLU A C 1
ATOM 900 O O . GLU A 1 114 ? -3.855 8.298 3.163 1.00 70.94 114 GLU A O 1
ATOM 905 N N . ALA A 1 115 ? -4.344 10.278 2.234 1.00 69.12 115 ALA A N 1
ATOM 906 C CA . ALA A 1 115 ? -3.484 11.110 3.051 1.00 69.12 115 ALA A CA 1
ATOM 907 C C . ALA A 1 115 ? -4.003 11.179 4.493 1.00 69.12 115 ALA A C 1
ATOM 909 O O . ALA A 1 115 ? -5.147 11.536 4.769 1.00 69.12 115 ALA A O 1
ATOM 910 N N . ARG A 1 116 ? -3.107 10.923 5.450 1.00 60.38 116 ARG A N 1
ATOM 911 C CA . ARG A 1 116 ? -3.443 10.769 6.876 1.00 60.38 116 ARG A CA 1
ATOM 912 C C . ARG A 1 116 ? -3.981 12.035 7.565 1.00 60.38 116 ARG A C 1
ATOM 914 O O . ARG A 1 116 ? -4.531 11.926 8.655 1.00 60.38 116 ARG A O 1
ATOM 921 N N . SER A 1 117 ? -3.799 13.222 6.983 1.00 55.84 117 SER A N 1
ATOM 922 C CA . SER A 1 117 ? -4.165 14.494 7.631 1.00 55.84 117 SER A CA 1
ATOM 923 C C . SER A 1 117 ? -4.697 15.578 6.689 1.00 55.84 117 SER A C 1
ATOM 925 O O . SER A 1 117 ? -5.074 16.649 7.164 1.00 55.84 117 SER A O 1
ATOM 927 N N . SER A 1 118 ? -4.745 15.339 5.379 1.00 56.59 118 SER A N 1
ATOM 928 C CA . SER A 1 118 ? -4.973 16.407 4.403 1.00 56.59 118 SER A CA 1
ATOM 929 C C . SER A 1 118 ? -6.204 16.093 3.568 1.00 56.59 118 SER A C 1
ATOM 931 O O . SER A 1 118 ? -6.142 15.285 2.650 1.00 56.59 118 SER A O 1
ATOM 933 N N . ARG A 1 119 ? -7.332 16.739 3.881 1.00 60.38 119 ARG A N 1
ATOM 934 C CA . ARG A 1 119 ? -8.449 16.852 2.935 1.00 60.38 119 ARG A CA 1
ATOM 935 C C . ARG A 1 119 ? -8.141 18.037 2.035 1.00 60.38 119 ARG A C 1
ATOM 937 O O . ARG A 1 119 ? -8.271 19.178 2.478 1.00 60.38 119 ARG A O 1
ATOM 944 N N . THR A 1 120 ? -7.690 17.770 0.818 1.00 62.44 120 THR A N 1
ATOM 945 C CA . THR A 1 120 ? -7.411 18.813 -0.172 1.00 62.44 120 THR A CA 1
ATOM 946 C C . THR A 1 120 ? -8.599 18.975 -1.122 1.00 62.44 120 THR A C 1
ATOM 948 O O . THR A 1 120 ? -9.466 18.105 -1.222 1.00 62.44 120 THR A O 1
ATOM 951 N N . MET A 1 121 ? -8.707 20.133 -1.767 1.00 62.53 121 MET A N 1
ATOM 952 C CA . MET A 1 121 ? -9.804 20.447 -2.679 1.00 62.53 121 MET A CA 1
ATOM 953 C C . MET A 1 121 ? -9.306 20.279 -4.118 1.00 62.53 121 MET A C 1
ATOM 955 O O . MET A 1 121 ? -8.633 21.160 -4.635 1.00 62.53 121 MET A O 1
ATOM 959 N N . TYR A 1 122 ? -9.645 19.165 -4.770 1.00 65.81 122 TYR A N 1
ATOM 960 C CA . TYR A 1 122 ? -9.241 18.858 -6.145 1.00 65.81 122 TYR A CA 1
ATOM 961 C C . TYR A 1 122 ? -10.427 19.008 -7.102 1.00 65.81 122 TYR A C 1
ATOM 963 O O . TYR A 1 122 ? -11.470 18.377 -6.921 1.00 65.81 122 TYR A O 1
ATOM 971 N N . ARG A 1 123 ? -10.305 19.872 -8.122 1.00 69.56 123 ARG A N 1
ATOM 972 C CA . ARG A 1 123 ? -11.363 20.131 -9.130 1.00 69.56 123 ARG A CA 1
ATOM 973 C C . ARG A 1 123 ? -12.765 20.372 -8.534 1.00 69.56 123 ARG A C 1
ATOM 975 O O . ARG A 1 123 ? -13.774 19.934 -9.081 1.00 69.56 123 ARG A O 1
ATOM 982 N N . GLY A 1 124 ? -12.835 21.064 -7.395 1.00 71.31 124 GLY A N 1
ATOM 983 C CA . GLY A 1 124 ? -14.094 21.367 -6.702 1.00 71.31 124 GLY A CA 1
ATOM 984 C C . GLY A 1 124 ? -14.671 20.224 -5.854 1.00 71.31 124 GLY A C 1
ATOM 985 O O . GLY A 1 124 ? -15.742 20.396 -5.275 1.00 71.31 124 GLY A O 1
ATOM 986 N N . ARG A 1 125 ? -13.974 19.086 -5.733 1.00 67.31 125 ARG A N 1
ATOM 987 C CA . ARG A 1 125 ? -14.323 17.963 -4.853 1.00 67.31 125 ARG A CA 1
ATOM 988 C C . ARG A 1 125 ? -13.308 17.863 -3.713 1.00 67.31 125 ARG A C 1
ATOM 990 O O . ARG A 1 125 ? -12.114 18.043 -3.922 1.00 67.31 125 ARG A O 1
ATOM 997 N N . GLN A 1 126 ? -13.774 17.593 -2.496 1.00 67.25 126 GLN A N 1
ATOM 998 C CA . GLN A 1 126 ? -12.874 17.307 -1.379 1.00 67.25 126 GLN A CA 1
ATOM 999 C C . GLN A 1 126 ? -12.331 15.882 -1.562 1.00 67.25 126 GLN A C 1
ATOM 1001 O O . GLN A 1 126 ? -13.120 14.940 -1.562 1.00 67.25 126 GLN A O 1
ATOM 1006 N N . THR A 1 127 ? -11.020 15.743 -1.768 1.00 67.69 127 THR A N 1
ATOM 1007 C CA . THR A 1 127 ? -10.321 14.457 -1.921 1.00 67.69 127 THR A CA 1
ATOM 1008 C C . THR A 1 127 ? -9.292 14.295 -0.804 1.00 67.69 127 THR A C 1
ATOM 1010 O O . THR A 1 127 ? -8.708 15.274 -0.322 1.00 67.69 127 THR A O 1
ATOM 1013 N N . SER A 1 128 ? -9.104 13.062 -0.352 1.00 73.62 128 SER A N 1
ATOM 1014 C CA . SER A 1 128 ? -8.014 12.669 0.541 1.00 73.62 128 SER A CA 1
ATOM 1015 C C . SER A 1 128 ? -6.954 11.849 -0.191 1.00 73.62 128 SER A C 1
ATOM 1017 O O . SER A 1 128 ? -5.962 11.504 0.436 1.00 73.62 128 SER A O 1
ATOM 1019 N N . ASP A 1 129 ? -7.097 11.566 -1.488 1.00 76.56 129 ASP A N 1
ATOM 1020 C CA . ASP A 1 129 ? -6.148 10.717 -2.211 1.00 76.56 129 ASP A CA 1
ATOM 1021 C C . ASP A 1 129 ? -4.778 11.389 -2.376 1.00 76.56 129 ASP A C 1
ATOM 1023 O O . ASP A 1 129 ? -4.655 12.550 -2.778 1.00 76.56 129 ASP A O 1
ATOM 1027 N N . VAL A 1 130 ? -3.712 10.644 -2.064 1.00 75.44 130 VAL A N 1
ATOM 1028 C CA . VAL A 1 130 ? -2.333 11.156 -2.135 1.00 75.44 130 VAL A CA 1
ATOM 1029 C C . VAL A 1 130 ? -1.905 11.416 -3.581 1.00 75.44 130 VAL A C 1
ATOM 1031 O O . VAL A 1 130 ? -1.155 12.358 -3.836 1.00 75.44 130 VAL A O 1
ATOM 1034 N N . SER A 1 131 ? -2.390 10.619 -4.536 1.00 74.69 131 SER A N 1
ATOM 1035 C CA . SER A 1 131 ? -2.099 10.808 -5.961 1.00 74.69 131 SER A CA 1
ATOM 1036 C C . SER A 1 131 ? -2.579 12.168 -6.462 1.00 74.69 131 SER A C 1
ATOM 1038 O O . SER A 1 131 ? -1.845 12.854 -7.172 1.00 74.69 131 SER A O 1
ATOM 1040 N N . ASP A 1 132 ? -3.777 12.582 -6.045 1.00 75.62 132 ASP A N 1
ATOM 1041 C CA . ASP A 1 132 ? -4.357 13.868 -6.428 1.00 75.62 132 ASP A CA 1
ATOM 1042 C C . ASP A 1 132 ? -3.540 15.028 -5.851 1.00 75.62 132 ASP A C 1
ATOM 1044 O O . ASP A 1 132 ? -3.313 16.017 -6.539 1.00 75.62 132 ASP A O 1
ATOM 1048 N N . LEU A 1 133 ? -3.036 14.888 -4.619 1.00 71.44 133 LEU A N 1
ATOM 1049 C CA . LEU A 1 133 ? -2.202 15.902 -3.970 1.00 71.44 133 LEU A CA 1
ATOM 1050 C C . LEU A 1 133 ? -0.863 16.123 -4.695 1.00 71.44 133 LEU A C 1
ATOM 1052 O O . LEU A 1 133 ? -0.377 17.246 -4.760 1.00 71.44 133 LEU A O 1
ATOM 1056 N N . ILE A 1 134 ? -0.250 15.062 -5.219 1.00 73.56 134 ILE A N 1
ATOM 1057 C CA . ILE A 1 134 ? 1.061 15.146 -5.883 1.00 73.56 134 ILE A CA 1
ATOM 1058 C C . ILE A 1 134 ? 0.936 15.664 -7.307 1.00 73.56 134 ILE A C 1
ATOM 1060 O O . ILE A 1 134 ? 1.812 16.381 -7.773 1.00 73.56 134 ILE A O 1
ATOM 1064 N N . LEU A 1 135 ? -0.138 15.294 -8.001 1.00 73.94 135 LEU A N 1
ATOM 1065 C CA . LEU A 1 135 ? -0.396 15.764 -9.359 1.00 73.94 135 LEU A CA 1
ATOM 1066 C C . LEU A 1 135 ? -0.904 17.217 -9.401 1.00 73.94 135 LEU A C 1
ATOM 1068 O O . LEU A 1 135 ? -0.938 17.802 -10.482 1.00 73.94 135 LEU A O 1
ATOM 1072 N N . ASP A 1 136 ? -1.308 17.777 -8.257 1.00 64.56 136 ASP A N 1
ATOM 1073 C CA . ASP A 1 136 ? -1.738 19.175 -8.089 1.00 64.56 136 ASP A CA 1
ATOM 1074 C C . ASP A 1 136 ? -0.597 20.122 -7.655 1.00 64.56 136 ASP A C 1
ATOM 1076 O O . ASP A 1 136 ? -0.747 21.340 -7.759 1.00 64.56 136 ASP A O 1
ATOM 1080 N N . ALA A 1 137 ? 0.538 19.580 -7.186 1.00 57.22 137 ALA A N 1
ATOM 1081 C CA . ALA A 1 137 ? 1.727 20.337 -6.768 1.00 57.22 137 ALA A CA 1
ATOM 1082 C C . ALA A 1 137 ? 2.644 20.710 -7.947 1.00 57.22 137 ALA A C 1
ATOM 1084 O O . ALA A 1 137 ? 3.174 21.847 -7.928 1.00 57.22 137 ALA A O 1
#

Secondary structure (DSSP, 8-state):
------PPPHHHHHHHHHHHHHHHHHHHHHHHHHHHHHHHTTTTHHHHHHHHHHHHHHHHHHHHTTTSSS-HHHHHHHHHHHHHHHHHHTTTTS-HHHHHHHHHHHHHTT---B-SS--EEETTEEE-BHHHHHH--

Foldseek 3Di:
DDDDDPDQDPVNVVVVVVVVVVVVVVVVVLVVVLVVLVVVCVQPVVVVVQLVVLVVVLVVCVVVPVCVPPPPVVVVVVSVVSSVVSCVVLVVVPDPSVVSVVVSVCVVVVFPQFAPPDQDQAPNDGGRGPSSVVVVD

Radius of gyration: 24.5 Å; chains: 1; bounding box: 47×36×87 Å